Protein AF-Q7X0K7-F1 (afdb_monomer_lite)

Radius of gyration: 22.06 Å; chains: 1; bounding box: 43×33×56 Å

Foldseek 3Di:
DVVVVVVLVVVVVVCVVPVVPDDCPDPVNPPDDDDDPDDDDDFDPAFADDDDDDDDPVSVVVVVVVVCVVPNDDDDDDDDDDPDWAWDFDDDPNHTDDIDTCVVRGD

pLDDT: mean 92.23, std 6.57, range [65.19, 98.06]

Structure (mmCIF, N/CA/C/O backbone):
data_AF-Q7X0K7-F1
#
_entry.id   AF-Q7X0K7-F1
#
loop_
_atom_site.group_PDB
_atom_site.id
_atom_site.type_symbol
_atom_site.label_atom_id
_atom_site.label_alt_id
_atom_site.label_comp_id
_atom_site.label_asym_id
_atom_site.label_entity_id
_atom_site.label_seq_id
_atom_site.pdbx_PDB_ins_code
_atom_site.Cartn_x
_atom_site.Cartn_y
_atom_site.Cartn_z
_atom_site.occupancy
_atom_site.B_iso_or_equiv
_atom_site.auth_seq_id
_atom_site.auth_comp_id
_atom_site.auth_asym_id
_atom_site.auth_atom_id
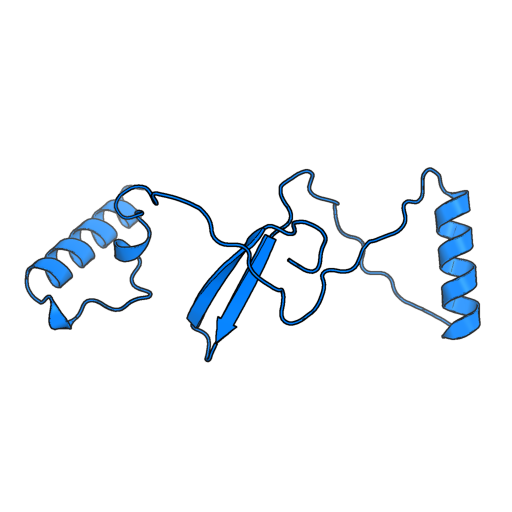_atom_site.pdbx_PDB_model_num
ATOM 1 N N . ASP A 1 1 ? -14.587 16.607 11.391 1.00 92.62 1 ASP A N 1
ATOM 2 C CA . ASP A 1 1 ? -15.268 17.916 11.513 1.00 92.62 1 ASP A CA 1
ATOM 3 C C . ASP A 1 1 ? -16.475 17.709 12.422 1.00 92.62 1 ASP A C 1
ATOM 5 O O . ASP A 1 1 ? -16.738 16.576 12.807 1.00 92.62 1 ASP A O 1
ATOM 9 N N . ALA A 1 2 ? -17.192 18.768 12.805 1.00 95.88 2 ALA A N 1
ATOM 10 C CA . ALA A 1 2 ? -18.218 18.657 13.848 1.00 95.88 2 ALA A CA 1
ATOM 11 C C . ALA A 1 2 ? -19.336 17.646 13.519 1.00 95.88 2 ALA A C 1
ATOM 13 O O . ALA A 1 2 ? -19.887 17.020 14.423 1.00 95.88 2 ALA A O 1
ATOM 14 N N . GLU A 1 3 ? -19.673 17.475 12.239 1.00 97.12 3 GLU A N 1
ATOM 15 C CA . GLU A 1 3 ? -20.676 16.500 11.812 1.00 97.12 3 GLU A CA 1
ATOM 16 C C . GLU A 1 3 ? -20.157 15.063 11.918 1.00 97.12 3 GLU A C 1
ATOM 18 O O . GLU A 1 3 ? -20.833 14.225 12.521 1.00 97.12 3 GLU A O 1
ATOM 23 N N . TYR A 1 4 ? -18.945 14.795 11.415 1.00 95.56 4 TYR A N 1
ATOM 24 C CA . TYR A 1 4 ? -18.288 13.498 11.580 1.00 95.56 4 TYR A CA 1
ATOM 25 C C . TYR A 1 4 ? -18.163 13.122 13.060 1.00 95.56 4 TYR A C 1
ATOM 27 O O . TYR A 1 4 ? -18.509 12.008 13.446 1.00 95.56 4 TYR A O 1
ATOM 35 N N . ASP A 1 5 ? -17.730 14.063 13.901 1.00 94.56 5 ASP A N 1
ATOM 36 C CA . ASP A 1 5 ? -17.501 13.819 15.325 1.00 94.56 5 ASP A CA 1
ATOM 37 C C . ASP A 1 5 ? -18.815 13.483 16.052 1.00 94.56 5 ASP A C 1
ATOM 39 O O . ASP A 1 5 ? -18.855 12.554 16.860 1.00 94.56 5 ASP A O 1
ATOM 43 N N . ARG A 1 6 ? -19.913 14.180 15.719 1.00 97.38 6 ARG A N 1
ATOM 44 C CA . ARG A 1 6 ? -21.250 13.912 16.277 1.00 97.38 6 ARG A CA 1
ATOM 45 C C . ARG A 1 6 ? -21.741 12.509 15.924 1.00 97.38 6 ARG A C 1
ATOM 47 O O . ARG A 1 6 ? -22.192 11.786 16.809 1.00 97.38 6 ARG A O 1
ATOM 54 N N . LEU A 1 7 ? -21.653 12.126 14.649 1.00 97.44 7 LEU A N 1
ATOM 55 C CA . LEU A 1 7 ? -22.079 10.799 14.189 1.00 97.44 7 LEU A CA 1
ATOM 56 C C . LEU A 1 7 ? -21.188 9.692 14.758 1.00 97.44 7 LEU A C 1
ATOM 58 O O . LEU A 1 7 ? -21.674 8.611 15.087 1.00 97.44 7 LEU A O 1
ATOM 62 N N . MET A 1 8 ? -19.892 9.967 14.926 1.00 95.88 8 MET A N 1
ATOM 63 C CA . MET A 1 8 ? -18.972 9.010 15.524 1.00 95.88 8 MET A CA 1
ATOM 64 C C . MET A 1 8 ? -19.307 8.752 16.998 1.00 95.88 8 MET A C 1
ATOM 66 O O . MET A 1 8 ? -19.355 7.602 17.428 1.00 95.88 8 MET A O 1
ATOM 70 N N . GLN A 1 9 ? -19.613 9.803 17.763 1.00 95.81 9 GLN A N 1
ATOM 71 C CA . GLN A 1 9 ? -20.057 9.671 19.153 1.00 95.81 9 GLN A CA 1
ATOM 72 C C . GLN A 1 9 ? -21.391 8.925 19.276 1.00 95.81 9 GLN A C 1
ATOM 74 O O . GLN A 1 9 ? -21.550 8.108 20.181 1.00 95.81 9 GLN A O 1
ATOM 79 N N . GLU A 1 10 ? -22.332 9.177 18.364 1.00 97.25 10 GLU A N 1
ATOM 80 C CA . GLU A 1 10 ? -23.613 8.467 18.313 1.00 97.25 10 GLU A CA 1
ATOM 81 C C . GLU A 1 10 ? -23.410 6.963 18.083 1.00 97.25 10 GLU A C 1
ATOM 83 O O . GLU A 1 10 ? -23.936 6.150 18.844 1.00 97.25 10 GLU A O 1
ATOM 88 N N . LEU A 1 11 ? -22.581 6.585 17.104 1.00 96.81 11 LEU A N 1
ATOM 89 C CA . LEU A 1 11 ? -22.271 5.179 16.837 1.00 96.81 11 LEU A CA 1
ATOM 90 C C . LEU A 1 11 ? -21.579 4.507 18.033 1.00 96.81 11 LEU A C 1
ATOM 92 O O . LEU A 1 11 ? -21.952 3.398 18.407 1.00 96.81 11 LEU A O 1
ATOM 96 N N . MET A 1 12 ? -20.624 5.187 18.676 1.00 95.31 12 MET A N 1
ATOM 97 C CA . MET A 1 12 ? -19.969 4.673 19.886 1.00 95.31 12 MET A CA 1
ATOM 98 C C . MET A 1 12 ? -20.971 4.422 21.020 1.00 95.31 12 MET A C 1
ATOM 100 O O . MET A 1 12 ? -20.874 3.404 21.700 1.00 95.31 12 MET A O 1
ATOM 104 N N . ALA A 1 13 ? -21.940 5.322 21.223 1.00 97.19 13 ALA A N 1
ATOM 105 C CA . ALA A 1 13 ? -22.968 5.156 22.250 1.00 97.19 13 ALA A CA 1
ATOM 106 C C . ALA A 1 13 ? -23.896 3.966 21.955 1.00 97.19 13 ALA A C 1
ATOM 108 O O . ALA A 1 13 ? -24.223 3.208 22.868 1.00 97.19 13 ALA A O 1
ATOM 109 N N . ILE A 1 14 ? -24.279 3.774 20.687 1.00 97.50 14 ILE A N 1
ATOM 110 C CA . ILE A 1 14 ? -25.084 2.623 20.248 1.00 97.50 14 ILE A CA 1
ATOM 111 C C . ILE A 1 14 ? -24.332 1.320 20.510 1.00 97.50 14 ILE A C 1
ATOM 113 O O . ILE A 1 14 ? -24.884 0.404 21.108 1.00 97.50 14 ILE A O 1
ATOM 117 N N . GLU A 1 15 ? -23.072 1.240 20.098 1.00 96.81 15 GLU A N 1
ATOM 118 C CA . GLU A 1 15 ? -22.251 0.044 20.273 1.00 96.81 15 GLU A CA 1
ATOM 119 C C . GLU A 1 15 ? -21.933 -0.262 21.747 1.00 96.81 15 GLU A C 1
ATOM 121 O O . GLU A 1 15 ? -21.748 -1.422 22.113 1.00 96.81 15 GLU A O 1
ATOM 126 N N . GLU A 1 16 ? -21.856 0.753 22.611 1.00 95.25 16 GLU A N 1
ATOM 127 C CA . GLU A 1 16 ? -21.690 0.554 24.056 1.00 95.25 16 GLU A CA 1
ATOM 128 C C . GLU A 1 16 ? -22.973 0.029 24.710 1.00 95.25 16 GLU A C 1
ATOM 130 O O . GLU A 1 16 ? -22.920 -0.845 25.574 1.00 95.25 16 GLU A O 1
ATOM 135 N N . GLN A 1 17 ? -24.133 0.529 24.275 1.00 98.06 17 GLN A N 1
ATOM 136 C CA . GLN A 1 17 ? -25.432 0.070 24.762 1.00 98.06 17 GLN A CA 1
ATOM 137 C C . GLN A 1 17 ? -25.813 -1.318 24.218 1.00 98.06 17 GLN A C 1
ATOM 139 O O . GLN A 1 17 ? -26.450 -2.091 24.935 1.00 98.06 17 GLN A O 1
ATOM 144 N N . TYR A 1 18 ? -25.413 -1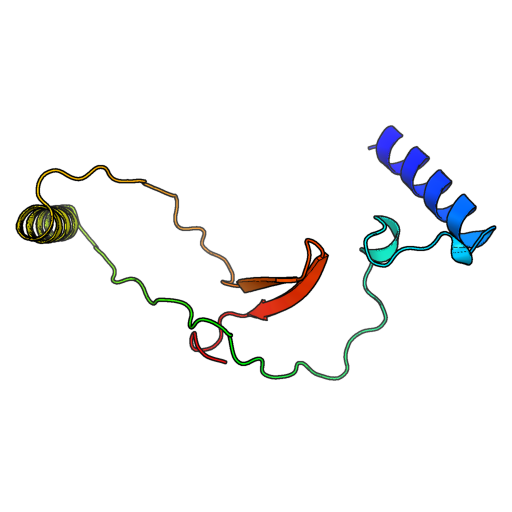.630 22.983 1.00 97.12 18 TYR A N 1
ATOM 145 C CA . TYR A 1 18 ? -25.708 -2.875 22.267 1.00 97.12 18 TYR A CA 1
ATOM 146 C C . TYR A 1 18 ? -24.413 -3.500 21.718 1.00 97.12 18 TYR A C 1
ATOM 148 O O . TYR A 1 18 ? -24.115 -3.378 20.523 1.00 97.12 18 TYR A O 1
ATOM 156 N N . PRO A 1 19 ? -23.609 -4.167 22.569 1.00 95.00 19 PRO A N 1
ATOM 157 C CA . PRO A 1 19 ? -22.321 -4.733 22.167 1.00 95.00 19 PRO A CA 1
ATOM 158 C C . PRO A 1 19 ? -22.400 -5.741 21.014 1.00 95.00 19 PRO A C 1
ATOM 160 O O . PRO A 1 19 ? -21.429 -5.906 20.282 1.00 95.00 19 PRO A O 1
ATOM 163 N N . GLU A 1 20 ? -23.542 -6.400 20.827 1.00 96.06 20 GLU A N 1
ATOM 164 C CA . GLU A 1 20 ? -23.819 -7.332 19.731 1.00 96.06 20 GLU A CA 1
ATOM 165 C C . GLU A 1 20 ? -23.865 -6.676 18.343 1.00 96.06 20 GLU A C 1
ATOM 167 O O . GLU A 1 20 ? -23.753 -7.377 17.339 1.00 96.06 20 GLU A O 1
ATOM 172 N N . LEU A 1 21 ? -24.019 -5.349 18.276 1.00 96.00 21 LEU A N 1
ATOM 173 C CA . LEU A 1 21 ? -23.997 -4.589 17.024 1.00 96.00 21 LEU A CA 1
ATOM 174 C C . LEU A 1 21 ? -22.577 -4.207 16.584 1.00 96.00 21 LEU A C 1
ATOM 176 O O . LEU A 1 21 ? -22.405 -3.735 15.461 1.00 96.00 21 LEU A O 1
ATOM 180 N N . LYS A 1 22 ? -21.558 -4.413 17.433 1.00 93.81 22 LYS A N 1
ATOM 181 C CA . LYS A 1 22 ? -20.156 -4.158 17.076 1.00 93.81 22 LYS A CA 1
ATOM 182 C C . LYS A 1 22 ? -19.708 -5.129 15.982 1.00 93.81 22 LYS A C 1
ATOM 184 O O . LYS A 1 22 ? -19.656 -6.340 16.195 1.00 93.81 22 LYS A O 1
ATOM 189 N N . THR A 1 23 ? -19.318 -4.589 14.832 1.00 92.56 23 THR A N 1
ATOM 190 C CA . THR A 1 23 ? -18.704 -5.346 13.732 1.00 92.56 23 THR A CA 1
ATOM 191 C C . THR A 1 23 ? -17.202 -5.068 13.643 1.00 92.56 23 THR A C 1
ATOM 193 O O . THR A 1 23 ? -16.715 -4.021 14.073 1.00 92.56 23 THR A O 1
ATOM 196 N N . SER A 1 24 ? -16.438 -6.005 13.072 1.00 88.38 24 SER A N 1
ATOM 197 C CA . SER A 1 24 ? -14.973 -5.899 12.940 1.00 88.38 24 SER A CA 1
ATOM 198 C C . SER A 1 24 ? -14.501 -4.769 12.020 1.00 88.38 24 SER A C 1
ATOM 200 O O . SER A 1 24 ? -13.351 -4.351 12.096 1.00 88.38 24 SER A O 1
ATOM 202 N N . ASP A 1 25 ? -15.367 -4.294 11.132 1.00 90.25 25 ASP A N 1
ATOM 203 C CA . ASP A 1 25 ? -15.121 -3.230 10.159 1.00 90.25 25 ASP A CA 1
ATOM 204 C C . ASP A 1 25 ? -15.735 -1.879 10.564 1.00 90.25 25 ASP A C 1
ATOM 206 O O . ASP A 1 25 ? -15.633 -0.905 9.811 1.00 90.25 25 ASP A O 1
ATOM 210 N N . SER A 1 26 ? -16.346 -1.796 11.754 1.00 93.81 26 SER A N 1
ATOM 211 C CA . SER A 1 26 ? -16.948 -0.558 12.245 1.00 93.81 26 SER A CA 1
ATOM 212 C C . SER A 1 26 ? -15.912 0.577 12.330 1.00 93.81 26 SER A C 1
ATOM 214 O O . SER A 1 26 ? -14.771 0.357 12.757 1.00 93.81 26 SER A O 1
ATOM 216 N N . PRO A 1 27 ? -16.281 1.825 11.978 1.00 92.56 27 PRO A N 1
ATOM 217 C CA . PRO A 1 27 ? -15.414 2.990 12.143 1.00 92.56 27 PRO A CA 1
ATOM 218 C C . PRO A 1 27 ? -14.860 3.163 13.567 1.00 92.56 27 PRO A C 1
ATOM 220 O O . PRO A 1 27 ? -13.756 3.692 13.718 1.00 92.56 27 PRO A O 1
ATOM 223 N N . THR A 1 28 ? -15.574 2.684 14.596 1.00 91.81 28 THR A N 1
ATOM 224 C CA . THR A 1 28 ? -15.131 2.731 16.003 1.00 91.81 28 THR A CA 1
ATOM 225 C C . THR A 1 28 ? -13.920 1.837 16.277 1.00 91.81 28 THR A C 1
ATOM 227 O O . THR A 1 28 ? -13.145 2.124 17.187 1.00 91.81 28 THR A O 1
ATOM 230 N N . GLN A 1 29 ? -13.705 0.793 15.469 1.00 87.62 29 GLN A N 1
ATOM 231 C CA . GLN A 1 29 ? -12.611 -0.172 15.627 1.00 87.62 29 GLN A CA 1
ATOM 232 C C . GLN A 1 29 ? -11.281 0.319 15.031 1.00 87.62 29 GLN A C 1
ATOM 234 O O . GLN A 1 29 ? -10.268 -0.373 15.109 1.00 87.62 29 GLN A O 1
ATOM 239 N N . ARG A 1 30 ? -11.247 1.517 14.424 1.00 79.88 30 ARG A N 1
ATOM 240 C CA . ARG A 1 30 ? -10.032 2.077 13.801 1.00 79.88 30 ARG A CA 1
ATOM 241 C C . ARG A 1 30 ? -8.980 2.546 14.808 1.00 79.88 30 ARG A C 1
ATOM 243 O O . ARG A 1 30 ? -7.818 2.702 14.432 1.00 79.88 30 ARG A O 1
ATOM 250 N N . ILE A 1 31 ? -9.366 2.812 16.057 1.00 70.12 31 ILE A N 1
ATOM 251 C CA . ILE A 1 31 ? -8.434 3.262 17.096 1.00 70.12 31 ILE A CA 1
ATOM 252 C C . ILE A 1 31 ? -7.743 2.026 17.677 1.00 70.12 31 ILE A C 1
ATOM 254 O O . ILE A 1 31 ? -8.388 1.156 18.255 1.00 70.12 31 ILE A O 1
ATOM 258 N N . GLY A 1 32 ? -6.426 1.942 17.466 1.00 65.19 32 GLY A N 1
ATOM 259 C CA . GLY A 1 32 ? -5.616 0.777 17.808 1.00 65.19 32 GLY A CA 1
ATOM 260 C C . GLY A 1 32 ? -5.726 0.362 19.277 1.00 65.19 32 GLY A C 1
ATOM 261 O O . GLY A 1 32 ? -5.822 1.199 20.174 1.00 65.19 32 GLY A O 1
ATOM 262 N N . GLY A 1 33 ? -5.692 -0.953 19.500 1.00 68.75 33 GLY A N 1
ATOM 263 C CA . GLY A 1 33 ? -5.606 -1.557 20.826 1.00 68.75 33 GLY A CA 1
ATOM 264 C C . GLY A 1 33 ? -4.253 -1.310 21.513 1.00 68.75 33 GLY A C 1
ATOM 265 O O . GLY A 1 33 ? -3.450 -0.492 21.054 1.00 68.75 33 GLY A O 1
ATOM 266 N N . PRO A 1 34 ? -3.967 -2.011 22.624 1.00 75.94 34 PRO A N 1
ATOM 267 C CA . PRO A 1 34 ? -2.688 -1.874 23.312 1.00 75.94 34 PRO A CA 1
ATOM 268 C C . PRO A 1 34 ? -1.505 -2.171 22.368 1.00 75.94 34 PRO A C 1
ATOM 270 O O . PRO A 1 34 ? -1.653 -2.966 21.433 1.00 75.94 34 PRO A O 1
ATOM 273 N N . PRO A 1 35 ? -0.327 -1.561 22.602 1.00 78.19 35 PRO A N 1
ATOM 274 C CA . PRO A 1 35 ? 0.864 -1.812 21.799 1.00 78.19 35 PRO A CA 1
ATOM 275 C C . PRO A 1 35 ? 1.181 -3.304 21.694 1.00 78.19 35 PRO A C 1
ATOM 277 O O . PRO A 1 35 ? 1.096 -4.041 22.676 1.00 78.19 35 PRO A O 1
ATOM 280 N N . LEU A 1 36 ? 1.587 -3.738 20.503 1.00 83.50 36 LEU A N 1
ATOM 281 C CA . LEU A 1 36 ? 2.068 -5.099 20.300 1.00 83.50 36 LEU A CA 1
ATOM 282 C C . LEU A 1 36 ? 3.448 -5.273 20.942 1.00 83.50 36 LEU A C 1
ATOM 284 O O . LEU A 1 36 ? 4.303 -4.397 20.832 1.00 83.50 36 LEU A O 1
ATOM 288 N N . GLU A 1 37 ? 3.689 -6.439 21.543 1.00 82.12 37 GLU A N 1
ATOM 289 C CA . GLU A 1 37 ? 5.005 -6.793 22.094 1.00 82.12 37 GLU A CA 1
ATOM 290 C C . GLU A 1 37 ? 6.070 -6.945 20.996 1.00 82.12 37 GLU A C 1
ATOM 292 O O . GLU A 1 37 ? 7.237 -6.619 21.208 1.00 82.12 37 GLU A O 1
ATOM 297 N N . ALA A 1 38 ? 5.677 -7.438 19.814 1.00 84.88 38 ALA A N 1
ATOM 298 C CA . ALA A 1 38 ? 6.564 -7.615 18.668 1.00 84.88 38 ALA A CA 1
ATOM 299 C C . ALA A 1 38 ? 5.796 -7.725 17.341 1.00 84.88 38 ALA A C 1
ATOM 301 O O . ALA A 1 38 ? 4.647 -8.171 17.293 1.00 84.88 38 ALA A O 1
ATOM 302 N N . PHE A 1 39 ? 6.483 -7.400 16.243 1.00 88.12 39 PHE A N 1
ATOM 303 C CA . PHE A 1 39 ? 6.019 -7.672 14.883 1.00 88.12 39 PHE A CA 1
ATOM 304 C C . PHE A 1 39 ? 6.416 -9.084 14.444 1.00 88.12 39 PHE A C 1
ATOM 306 O O . PHE A 1 39 ? 7.516 -9.558 14.734 1.00 88.12 39 PHE A O 1
ATOM 313 N N . ARG A 1 40 ? 5.525 -9.753 13.708 1.00 88.69 40 ARG A N 1
ATOM 314 C CA . ARG A 1 40 ? 5.792 -11.060 13.094 1.00 88.69 40 ARG A CA 1
ATOM 315 C C . ARG A 1 40 ? 6.186 -10.871 11.632 1.00 88.69 40 ARG A C 1
ATOM 317 O O . ARG A 1 40 ? 5.674 -9.974 10.971 1.00 88.69 40 ARG A O 1
ATOM 324 N N . LYS A 1 41 ? 7.071 -11.734 11.135 1.00 88.06 41 LYS A N 1
ATOM 325 C CA . LYS A 1 41 ? 7.392 -11.821 9.704 1.00 88.06 41 LYS A CA 1
ATOM 326 C C . LYS A 1 41 ? 6.190 -12.362 8.931 1.00 88.06 41 LYS A C 1
ATOM 328 O O . LYS A 1 41 ? 5.522 -13.271 9.430 1.00 88.06 41 LYS A O 1
ATOM 333 N N . VAL A 1 42 ? 5.927 -11.823 7.742 1.00 88.75 42 VAL A N 1
ATOM 334 C CA . VAL A 1 42 ? 4.754 -12.183 6.938 1.00 88.75 42 VAL A CA 1
ATOM 335 C C . VAL A 1 42 ? 5.207 -12.538 5.537 1.00 88.75 42 VAL A C 1
ATOM 337 O O . VAL A 1 42 ? 5.592 -11.669 4.772 1.00 88.75 42 VAL A O 1
ATOM 340 N N . THR A 1 43 ? 5.097 -13.812 5.171 1.00 90.50 43 THR A N 1
ATOM 341 C CA . THR A 1 43 ? 5.320 -14.215 3.783 1.00 90.50 43 THR A CA 1
ATOM 342 C C . THR A 1 43 ? 4.181 -13.709 2.902 1.00 90.50 43 THR A C 1
ATOM 344 O O . THR A 1 43 ? 3.014 -14.040 3.127 1.00 90.50 43 THR A O 1
ATOM 347 N N . HIS A 1 44 ? 4.529 -12.917 1.891 1.00 89.56 44 HIS A N 1
ATOM 348 C CA . HIS A 1 44 ? 3.590 -12.395 0.905 1.00 89.56 44 HIS A CA 1
ATOM 349 C C . HIS A 1 44 ? 3.078 -13.525 0.011 1.00 89.56 44 HIS A C 1
ATOM 351 O O . HIS A 1 44 ? 3.859 -14.321 -0.505 1.00 89.56 44 HIS A O 1
ATOM 357 N N . VAL A 1 45 ? 1.759 -13.584 -0.207 1.00 86.19 45 VAL A N 1
ATOM 358 C CA . VAL A 1 45 ? 1.137 -14.589 -1.096 1.00 86.19 45 VAL A CA 1
ATOM 359 C C . VAL A 1 45 ? 1.618 -14.417 -2.540 1.00 86.19 45 VAL A C 1
ATOM 361 O O . VAL A 1 45 ? 1.847 -15.396 -3.245 1.00 86.19 45 VAL A O 1
ATOM 364 N N . VAL A 1 46 ? 1.803 -13.164 -2.961 1.00 87.81 46 VAL A N 1
ATOM 365 C CA . VAL A 1 46 ? 2.423 -12.792 -4.233 1.00 87.81 46 VAL A CA 1
ATOM 366 C C . VAL A 1 46 ? 3.608 -11.881 -3.915 1.00 87.81 46 VAL A C 1
ATOM 368 O O . VAL A 1 46 ? 3.390 -10.830 -3.306 1.00 87.81 46 VAL A O 1
ATOM 371 N N . PRO A 1 47 ? 4.844 -12.249 -4.300 1.00 87.06 47 PRO A N 1
ATOM 372 C CA . PRO A 1 47 ? 6.004 -11.404 -4.064 1.00 87.06 47 PRO A CA 1
ATOM 373 C C . PRO A 1 47 ? 5.843 -10.022 -4.702 1.00 87.06 47 PRO A C 1
ATOM 375 O O . PRO A 1 47 ? 5.403 -9.890 -5.847 1.00 87.06 47 PRO A O 1
ATOM 378 N N . MET A 1 48 ? 6.229 -8.979 -3.972 1.00 87.69 48 MET A N 1
ATOM 379 C CA . MET A 1 48 ? 6.217 -7.614 -4.485 1.00 87.69 48 MET A CA 1
ATOM 380 C C . MET A 1 48 ? 7.335 -7.440 -5.517 1.00 87.69 48 MET A C 1
ATOM 382 O O . MET A 1 48 ? 8.515 -7.616 -5.208 1.00 87.69 48 MET A O 1
ATOM 386 N N . MET A 1 49 ? 6.970 -7.048 -6.740 1.00 87.81 49 MET A N 1
ATOM 387 C CA . MET A 1 49 ? 7.932 -6.825 -7.820 1.00 87.81 49 MET A CA 1
ATOM 388 C C . MET A 1 49 ? 8.921 -5.704 -7.479 1.00 87.81 49 MET A C 1
ATOM 390 O O . MET A 1 49 ? 8.575 -4.700 -6.852 1.00 87.81 49 MET A O 1
ATOM 394 N N . SER A 1 50 ? 10.165 -5.866 -7.928 1.00 88.31 50 SER A N 1
ATOM 395 C CA . SER A 1 50 ? 11.153 -4.790 -7.918 1.00 88.31 50 SER A CA 1
ATOM 396 C C . SER A 1 50 ? 11.173 -4.118 -9.283 1.00 88.31 50 SER A C 1
ATOM 398 O O . SER A 1 50 ? 11.347 -4.787 -10.299 1.00 88.31 50 SER A O 1
ATOM 400 N N . LEU A 1 51 ? 11.009 -2.798 -9.304 1.00 90.56 51 LEU A N 1
ATOM 401 C CA . LEU A 1 51 ? 11.093 -2.010 -10.529 1.00 90.56 51 LEU A CA 1
ATOM 402 C C . LEU A 1 51 ? 12.534 -1.553 -10.758 1.00 90.56 51 LEU A C 1
ATOM 404 O O . LEU A 1 51 ? 13.227 -1.161 -9.816 1.00 90.56 51 LEU A O 1
ATOM 408 N N . ALA A 1 52 ? 12.978 -1.612 -12.013 1.00 91.81 52 ALA A N 1
ATOM 409 C CA . ALA A 1 52 ? 14.227 -0.992 -12.435 1.00 91.81 52 ALA A CA 1
ATOM 410 C C . ALA A 1 52 ? 14.061 0.533 -12.506 1.00 91.81 52 ALA A C 1
ATOM 412 O O . ALA A 1 52 ? 12.967 1.035 -12.765 1.00 91.81 52 ALA A O 1
ATOM 413 N N . ASN A 1 53 ? 15.153 1.262 -12.290 1.00 94.44 53 ASN A N 1
ATOM 414 C CA . ASN A 1 53 ? 15.168 2.715 -12.422 1.00 94.44 53 ASN A CA 1
ATOM 415 C C . ASN A 1 53 ? 15.522 3.125 -13.856 1.00 94.44 53 ASN A C 1
ATOM 417 O O . ASN A 1 53 ? 16.272 2.427 -14.536 1.00 94.44 53 ASN A O 1
ATOM 421 N N . ALA A 1 54 ? 15.022 4.289 -14.256 1.00 96.50 54 ALA A N 1
ATOM 422 C CA . ALA A 1 54 ? 15.492 5.068 -15.393 1.00 96.50 54 ALA A CA 1
ATOM 423 C C . ALA A 1 54 ? 15.938 6.429 -14.846 1.00 96.50 54 ALA A C 1
ATOM 425 O O . ALA A 1 54 ? 15.227 7.014 -14.024 1.00 96.5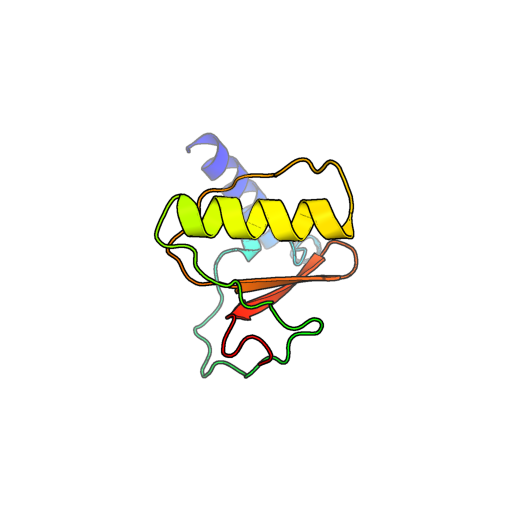0 54 ALA A O 1
ATOM 426 N N . PHE A 1 55 ? 17.114 6.905 -15.244 1.00 94.94 55 PHE A N 1
ATOM 427 C CA . PHE A 1 55 ? 17.702 8.141 -14.718 1.00 94.94 55 PHE A CA 1
ATOM 428 C C . PHE A 1 55 ? 17.633 9.300 -15.710 1.00 94.94 55 PHE A C 1
ATOM 430 O O . PHE A 1 55 ? 17.734 10.458 -15.303 1.00 94.94 55 PHE A O 1
ATOM 437 N N . ASP A 1 56 ? 17.423 8.998 -16.989 1.00 96.88 56 ASP A N 1
ATOM 438 C CA . ASP A 1 56 ? 17.263 9.988 -18.043 1.00 96.88 56 ASP A CA 1
ATOM 439 C C . ASP A 1 56 ? 16.215 9.579 -19.094 1.00 96.88 56 ASP A C 1
ATOM 441 O O . ASP A 1 56 ? 15.562 8.535 -19.021 1.00 96.88 56 ASP A O 1
ATOM 445 N N . GLU A 1 57 ? 16.007 10.458 -20.074 1.00 97.25 57 GLU A N 1
ATOM 446 C CA . GLU A 1 57 ? 15.059 10.240 -21.166 1.00 97.25 57 GLU A CA 1
ATOM 447 C C . GLU A 1 57 ? 15.484 9.093 -22.100 1.00 97.25 57 GLU A C 1
ATOM 449 O O . GLU A 1 57 ? 14.631 8.417 -22.678 1.00 97.25 57 GLU A O 1
ATOM 454 N N . GLY A 1 58 ? 16.790 8.858 -22.247 1.00 98.06 58 GLY A N 1
ATOM 455 C CA . GLY A 1 58 ? 17.332 7.772 -23.057 1.00 98.06 58 GLY A CA 1
ATOM 456 C C . GLY A 1 58 ? 16.935 6.412 -22.493 1.00 98.06 58 GLY A C 1
ATOM 457 O O . GLY A 1 58 ? 16.404 5.585 -23.234 1.00 98.06 58 GLY A O 1
ATOM 458 N N . ASP A 1 59 ? 17.079 6.224 -21.180 1.00 97.94 59 ASP A N 1
ATOM 459 C CA . ASP A 1 59 ? 16.646 5.010 -20.475 1.00 97.94 59 ASP A CA 1
ATOM 460 C C . ASP A 1 59 ? 15.159 4.700 -20.723 1.00 97.94 59 ASP A C 1
ATOM 462 O O . ASP A 1 59 ? 14.778 3.551 -20.977 1.00 97.94 59 ASP A O 1
ATOM 466 N N . LEU A 1 60 ? 14.309 5.734 -20.692 1.00 97.56 60 LEU A N 1
ATOM 467 C CA . LEU A 1 60 ? 12.870 5.607 -20.940 1.00 97.56 60 LEU A CA 1
ATOM 468 C C . LEU A 1 60 ? 12.563 5.253 -22.400 1.00 97.56 60 LEU A C 1
ATOM 470 O O . LEU A 1 60 ? 11.722 4.391 -22.658 1.00 97.56 60 LEU A O 1
ATOM 474 N N . ARG A 1 61 ? 13.254 5.875 -23.363 1.00 97.56 61 ARG A N 1
ATOM 475 C CA . ARG A 1 61 ? 13.114 5.554 -24.797 1.00 97.56 61 ARG A CA 1
ATOM 476 C C . ARG A 1 61 ? 13.576 4.133 -25.107 1.00 97.56 61 ARG A C 1
ATOM 478 O O . ARG A 1 61 ? 12.980 3.452 -25.938 1.00 97.56 61 ARG A O 1
ATOM 485 N N . ASP A 1 62 ? 14.614 3.673 -24.424 1.00 97.75 62 ASP A N 1
ATOM 486 C CA . ASP A 1 62 ? 15.129 2.315 -24.537 1.00 97.75 62 ASP A CA 1
ATOM 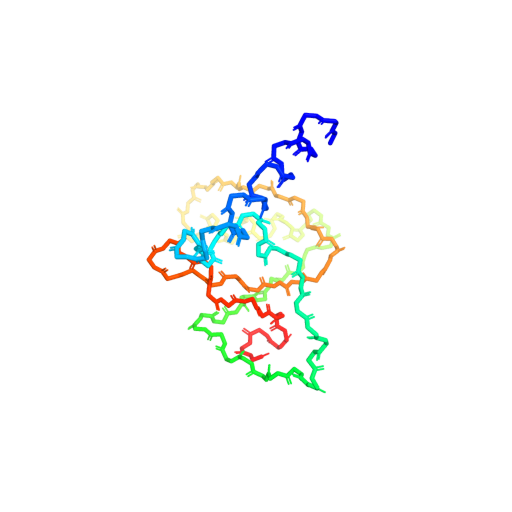487 C C . ASP A 1 62 ? 14.161 1.282 -23.958 1.00 97.75 62 ASP A C 1
ATOM 489 O O . ASP A 1 62 ? 13.968 0.217 -24.551 1.00 97.75 62 ASP A O 1
ATOM 493 N N . PHE A 1 63 ? 13.528 1.599 -22.827 1.00 97.25 63 PHE A N 1
ATOM 494 C CA . PHE A 1 63 ? 12.428 0.809 -22.281 1.00 97.25 63 PHE A CA 1
ATOM 495 C C . PHE A 1 63 ? 11.246 0.737 -23.258 1.00 97.25 63 PHE A C 1
ATOM 497 O O . PHE A 1 63 ? 10.821 -0.370 -23.591 1.00 97.25 63 PHE A O 1
ATOM 504 N N . ASP A 1 64 ? 10.784 1.877 -23.783 1.00 97.56 64 ASP A N 1
ATOM 505 C CA . ASP A 1 64 ? 9.680 1.935 -24.752 1.00 97.56 64 ASP A CA 1
ATOM 506 C C . ASP A 1 64 ? 9.980 1.123 -26.015 1.00 97.56 64 ASP A C 1
ATOM 508 O O . ASP A 1 64 ? 9.153 0.323 -26.455 1.00 97.56 64 ASP A O 1
ATOM 512 N N . ARG A 1 65 ? 11.200 1.238 -26.551 1.00 97.62 65 ARG A N 1
ATOM 513 C CA . ARG A 1 65 ? 11.637 0.453 -27.710 1.00 97.62 65 ARG A CA 1
ATOM 514 C C . ARG A 1 65 ? 11.513 -1.049 -27.457 1.00 97.62 65 ARG A C 1
ATOM 516 O O . ARG A 1 65 ? 10.995 -1.752 -28.320 1.00 97.62 65 ARG A O 1
ATOM 523 N N . ARG A 1 66 ? 11.981 -1.544 -26.303 1.00 97.50 66 ARG A N 1
ATOM 524 C CA . ARG A 1 66 ? 11.897 -2.977 -25.958 1.00 97.50 66 ARG A CA 1
ATOM 525 C C . ARG A 1 66 ? 10.449 -3.438 -25.823 1.00 97.50 66 ARG A C 1
ATOM 527 O O . ARG A 1 66 ? 10.105 -4.481 -26.360 1.00 97.50 66 ARG A O 1
ATOM 534 N N . VAL A 1 67 ? 9.597 -2.654 -25.159 1.00 97.38 67 VAL A N 1
ATOM 535 C CA . VAL A 1 67 ? 8.167 -2.974 -25.028 1.00 97.38 67 VAL A CA 1
ATOM 536 C C . VAL A 1 67 ? 7.524 -3.089 -26.409 1.00 97.38 67 VAL A C 1
ATOM 538 O O . VAL A 1 67 ? 6.920 -4.114 -26.718 1.00 97.38 67 VAL A O 1
ATOM 541 N N . ARG A 1 68 ? 7.714 -2.090 -27.279 1.00 97.25 68 ARG A N 1
ATOM 542 C CA . ARG A 1 68 ? 7.091 -2.088 -28.609 1.00 97.25 68 ARG A CA 1
ATOM 543 C C . ARG A 1 68 ? 7.591 -3.190 -29.535 1.00 97.25 68 ARG A C 1
ATOM 545 O O . ARG A 1 68 ? 6.842 -3.642 -30.395 1.00 97.25 68 ARG A O 1
ATOM 552 N N . GLN A 1 69 ? 8.840 -3.622 -29.375 1.00 97.88 69 GLN A N 1
ATOM 553 C CA . GLN A 1 69 ? 9.378 -4.764 -30.116 1.00 97.88 69 GLN A CA 1
ATOM 554 C C . GLN A 1 69 ? 8.671 -6.074 -29.753 1.00 97.88 69 GLN A C 1
ATOM 556 O O . GLN A 1 69 ? 8.460 -6.901 -30.635 1.00 97.88 69 GLN A O 1
ATOM 561 N N . GLU A 1 70 ? 8.281 -6.242 -28.488 1.00 97.75 70 GLU A N 1
ATOM 562 C CA . GLU A 1 70 ? 7.641 -7.465 -27.994 1.00 97.75 70 GLU A CA 1
ATOM 563 C C . GLU A 1 70 ? 6.124 -7.480 -28.227 1.00 97.75 70 GLU A C 1
ATOM 565 O O . GLU A 1 70 ? 5.569 -8.514 -28.592 1.00 97.75 70 GLU A O 1
ATOM 570 N N . VAL A 1 71 ? 5.436 -6.348 -28.023 1.00 97.38 71 VAL A N 1
ATOM 571 C CA . VAL A 1 71 ? 3.957 -6.308 -28.029 1.00 97.38 71 VAL A CA 1
ATOM 572 C C . VAL A 1 71 ? 3.336 -5.402 -29.097 1.00 97.38 71 VAL A C 1
ATOM 574 O O . VAL A 1 71 ? 2.116 -5.395 -29.248 1.00 97.38 71 VAL A O 1
ATOM 577 N N . GLY A 1 72 ? 4.140 -4.658 -29.862 1.00 96.38 72 GLY A N 1
ATOM 578 C CA . GLY A 1 72 ? 3.653 -3.653 -30.811 1.00 96.38 72 GLY A CA 1
ATOM 579 C C . GLY A 1 72 ? 3.292 -2.324 -30.138 1.00 96.38 72 GLY A C 1
ATOM 580 O O . GLY A 1 72 ? 3.932 -1.905 -29.179 1.00 96.38 72 GLY A O 1
ATOM 581 N N . GLU A 1 73 ? 2.284 -1.616 -30.648 1.00 95.44 73 GLU A N 1
ATOM 582 C CA . GLU A 1 73 ? 1.856 -0.348 -30.040 1.00 95.44 73 GLU A CA 1
ATOM 583 C C . GLU A 1 73 ? 1.325 -0.559 -28.614 1.00 95.44 73 GLU A C 1
ATOM 585 O O . GLU A 1 73 ? 0.481 -1.421 -28.367 1.00 95.44 73 GLU A O 1
ATOM 590 N N . ALA A 1 74 ? 1.809 0.263 -27.682 1.00 95.38 74 ALA A N 1
ATOM 591 C CA . ALA A 1 74 ? 1.479 0.184 -26.266 1.00 95.38 74 ALA A CA 1
ATOM 592 C C . ALA A 1 74 ? 1.065 1.557 -25.725 1.00 95.38 74 ALA A C 1
ATOM 594 O O . ALA A 1 74 ? 1.600 2.593 -26.123 1.00 95.38 74 ALA A O 1
ATOM 595 N N . ALA A 1 75 ? 0.124 1.552 -24.783 1.00 96.69 75 ALA A N 1
ATOM 596 C CA . ALA A 1 75 ? -0.236 2.725 -23.998 1.00 96.69 75 ALA A CA 1
ATOM 597 C C . ALA A 1 75 ? 0.387 2.619 -22.602 1.00 96.69 75 ALA A C 1
ATOM 599 O O . ALA A 1 75 ? 0.403 1.540 -22.008 1.00 96.69 75 ALA A O 1
ATOM 600 N N . TYR A 1 76 ? 0.866 3.744 -22.071 1.00 96.75 76 TYR A N 1
ATOM 601 C CA . TYR A 1 76 ? 1.449 3.811 -20.734 1.00 96.75 76 TYR A CA 1
ATOM 602 C C . TYR A 1 76 ? 0.493 4.459 -19.745 1.00 96.75 76 TYR A C 1
ATOM 604 O O . TYR A 1 76 ? -0.154 5.464 -20.042 1.00 96.75 76 TYR A O 1
ATOM 612 N N . VAL A 1 77 ? 0.476 3.901 -18.539 1.00 97.88 77 VAL A N 1
ATOM 613 C CA . VAL A 1 77 ? -0.046 4.568 -17.351 1.00 97.88 77 VAL A CA 1
ATOM 614 C C . VAL A 1 77 ? 1.155 5.146 -16.611 1.00 97.88 77 VAL A C 1
ATOM 616 O O . VAL A 1 77 ? 2.076 4.412 -16.256 1.00 97.88 77 VAL A O 1
ATOM 619 N N . CYS A 1 78 ? 1.161 6.463 -16.418 1.00 97.00 78 CYS A N 1
ATOM 620 C CA . CYS A 1 78 ? 2.217 7.163 -15.695 1.00 97.00 78 CYS A CA 1
ATOM 621 C C . CYS A 1 78 ? 1.695 7.589 -14.326 1.00 97.00 78 CYS A C 1
ATOM 623 O O . CYS A 1 78 ? 0.685 8.286 -14.234 1.00 97.00 78 CYS A O 1
ATOM 625 N N . GLU A 1 79 ? 2.412 7.209 -13.274 1.00 97.38 79 GLU A N 1
ATOM 626 C CA . GLU A 1 79 ? 2.046 7.492 -11.888 1.00 97.38 79 GLU A CA 1
ATOM 627 C C . GLU A 1 79 ? 3.210 8.161 -11.158 1.00 97.38 79 GLU A C 1
ATOM 629 O O . GLU A 1 79 ? 4.383 7.941 -11.474 1.00 97.38 79 GLU A O 1
ATOM 634 N N . LEU A 1 80 ? 2.895 8.984 -10.157 1.00 97.50 80 LEU A N 1
ATOM 635 C CA . LEU A 1 80 ? 3.917 9.547 -9.282 1.00 97.50 80 LEU A CA 1
ATOM 636 C C . LEU A 1 80 ? 4.446 8.458 -8.348 1.00 97.50 80 LEU A C 1
ATOM 638 O O . LEU A 1 80 ? 3.685 7.824 -7.616 1.00 97.50 80 LEU A O 1
ATOM 642 N N . LYS A 1 81 ? 5.769 8.288 -8.313 1.00 95.75 81 LYS A N 1
ATOM 643 C CA . LYS A 1 81 ? 6.416 7.418 -7.332 1.00 95.75 81 LYS A CA 1
ATOM 644 C C . LYS A 1 81 ? 6.401 8.098 -5.963 1.00 95.75 81 LYS A C 1
ATOM 646 O O . LYS A 1 81 ? 7.228 8.964 -5.690 1.00 95.75 81 LYS A O 1
ATOM 651 N N . ILE A 1 82 ? 5.475 7.685 -5.102 1.00 96.38 82 ILE A N 1
ATOM 652 C CA . ILE A 1 82 ? 5.381 8.185 -3.728 1.00 96.38 82 ILE A CA 1
ATOM 653 C C . ILE A 1 82 ? 6.602 7.720 -2.927 1.00 96.38 82 ILE A C 1
ATOM 655 O O . ILE A 1 82 ? 6.925 6.529 -2.899 1.00 96.38 82 ILE A O 1
ATOM 659 N N . ASP A 1 83 ? 7.288 8.662 -2.282 1.00 95.50 83 ASP A N 1
ATOM 660 C CA . ASP A 1 83 ? 8.411 8.368 -1.393 1.00 95.50 83 ASP A CA 1
ATOM 661 C C . ASP A 1 83 ? 7.898 8.077 0.022 1.00 95.50 83 ASP A C 1
ATOM 663 O O . ASP A 1 83 ? 7.737 8.965 0.857 1.00 95.50 83 ASP A O 1
ATOM 667 N N . GLY A 1 84 ? 7.542 6.816 0.252 1.00 94.62 84 GLY A N 1
ATOM 668 C CA . GLY A 1 84 ? 6.989 6.338 1.513 1.00 94.62 84 GLY A CA 1
ATOM 669 C C . GLY A 1 84 ? 7.369 4.888 1.789 1.00 94.62 84 GLY A C 1
ATOM 670 O O . GLY A 1 84 ? 8.281 4.331 1.176 1.00 94.62 84 GLY A O 1
ATOM 671 N N . LEU A 1 85 ? 6.647 4.251 2.712 1.00 92.56 85 LEU A N 1
ATOM 672 C CA . LEU A 1 85 ? 6.844 2.838 3.015 1.00 92.56 85 LEU A CA 1
ATOM 673 C C . LEU A 1 85 ? 5.930 1.978 2.141 1.00 92.56 85 LEU A C 1
ATOM 675 O O . LEU A 1 85 ? 4.708 2.098 2.198 1.00 92.56 85 LEU A O 1
ATOM 679 N N . ALA A 1 86 ? 6.524 1.085 1.353 1.00 92.56 86 ALA A N 1
ATOM 680 C CA . ALA A 1 86 ? 5.760 0.109 0.591 1.00 92.56 86 ALA A CA 1
ATOM 681 C C . ALA A 1 86 ? 5.107 -0.913 1.538 1.00 92.56 86 ALA A C 1
ATOM 683 O O . ALA A 1 86 ? 5.773 -1.487 2.408 1.00 92.56 86 ALA A O 1
ATOM 684 N N . VAL A 1 87 ? 3.810 -1.145 1.339 1.00 94.38 87 VAL A N 1
ATOM 685 C CA . VAL A 1 87 ? 2.991 -2.068 2.130 1.00 94.38 87 VAL A CA 1
ATOM 686 C C . VAL A 1 87 ? 2.162 -2.968 1.221 1.00 94.38 87 VAL A C 1
ATOM 688 O O . VAL A 1 87 ? 1.801 -2.579 0.111 1.00 94.38 87 VAL A O 1
ATOM 691 N N . SER A 1 88 ? 1.835 -4.157 1.712 1.00 93.19 88 SER A N 1
ATOM 692 C CA . SER A 1 88 ? 0.819 -5.037 1.142 1.00 93.19 88 SER A CA 1
ATOM 693 C C . SER A 1 88 ? -0.426 -5.008 2.022 1.00 93.19 88 SER A C 1
ATOM 695 O O . SER A 1 88 ? -0.321 -5.103 3.248 1.00 93.19 88 SER A O 1
ATOM 697 N N . VAL A 1 89 ? -1.601 -4.939 1.403 1.00 94.31 89 VAL A N 1
ATOM 698 C CA . VAL A 1 89 ? -2.891 -4.919 2.098 1.00 94.31 89 VAL A CA 1
ATOM 699 C C . VAL A 1 89 ? -3.723 -6.081 1.566 1.00 94.31 89 VAL A C 1
ATOM 701 O O . VAL A 1 89 ? -4.103 -6.088 0.397 1.00 94.31 89 VAL A O 1
ATOM 704 N N . ARG A 1 90 ? -3.960 -7.094 2.403 1.00 93.38 90 ARG A N 1
ATOM 705 C CA . ARG A 1 90 ? -4.712 -8.296 2.036 1.00 93.38 90 ARG A CA 1
ATOM 706 C C . ARG A 1 90 ? -6.168 -8.159 2.450 1.00 93.38 90 ARG A C 1
ATOM 708 O O . ARG A 1 90 ? -6.460 -7.866 3.613 1.00 93.38 90 ARG A O 1
ATOM 715 N N . TYR A 1 91 ? -7.046 -8.433 1.492 1.00 94.25 91 TYR A N 1
ATOM 716 C CA . TYR A 1 91 ? -8.481 -8.546 1.696 1.00 94.25 91 TYR A CA 1
ATOM 717 C C . TYR A 1 91 ? -8.946 -9.972 1.402 1.00 94.25 91 TYR A C 1
ATOM 719 O O . TYR A 1 91 ? -8.494 -10.577 0.431 1.00 94.25 91 TYR A O 1
ATOM 727 N N . GLU A 1 92 ? -9.856 -10.486 2.222 1.00 94.25 92 GLU A N 1
ATOM 728 C CA . GLU A 1 92 ? -10.548 -11.765 2.029 1.00 94.25 92 GLU A CA 1
ATOM 729 C C . GLU A 1 92 ? -12.051 -11.495 2.131 1.00 94.25 92 GLU A C 1
ATOM 731 O O . GLU A 1 92 ? -12.490 -10.809 3.051 1.00 94.25 92 GLU A O 1
ATOM 736 N N . ASP A 1 93 ? -12.824 -11.934 1.134 1.00 94.12 93 ASP A N 1
ATOM 737 C CA . ASP A 1 93 ? -14.273 -11.689 1.037 1.00 94.12 93 ASP A CA 1
ATOM 738 C C . ASP A 1 93 ? -14.693 -10.214 1.221 1.00 94.12 93 ASP A C 1
ATOM 740 O O . ASP A 1 93 ? -15.763 -9.905 1.737 1.00 94.12 93 ASP A O 1
ATOM 744 N N . GLY A 1 94 ? -13.837 -9.280 0.789 1.00 93.69 94 GLY A N 1
ATOM 745 C CA . GLY A 1 94 ? -14.066 -7.835 0.910 1.00 93.69 94 GLY A CA 1
ATOM 746 C C . GLY A 1 94 ? -13.637 -7.221 2.247 1.00 93.69 94 GLY A C 1
ATOM 747 O O . GLY A 1 94 ? -13.660 -5.998 2.381 1.00 93.69 94 GLY A O 1
ATOM 748 N N . TYR A 1 95 ? -13.164 -8.025 3.201 1.00 91.31 95 TYR A N 1
ATOM 749 C CA . TYR A 1 95 ? -12.701 -7.572 4.512 1.00 91.31 95 TYR A CA 1
ATOM 750 C C . TYR A 1 95 ? -11.186 -7.443 4.564 1.00 91.31 95 TYR A C 1
ATOM 752 O O . TYR A 1 95 ? -10.462 -8.325 4.109 1.00 91.31 95 TYR A O 1
ATOM 760 N N . PHE A 1 96 ? -10.692 -6.351 5.147 1.00 92.56 96 PHE A N 1
ATOM 761 C CA . PHE A 1 96 ? -9.265 -6.186 5.410 1.00 92.56 96 PHE A CA 1
ATOM 762 C C . PHE A 1 96 ? -8.829 -7.149 6.517 1.00 92.56 96 PHE A C 1
ATOM 764 O O . PHE A 1 96 ? -9.323 -7.057 7.639 1.00 92.56 96 PHE A O 1
ATOM 771 N N . VAL A 1 97 ? -7.885 -8.042 6.214 1.00 91.94 97 VAL A N 1
ATOM 772 C CA . VAL A 1 97 ? -7.442 -9.087 7.155 1.00 91.94 97 VAL A CA 1
ATOM 773 C C . VAL A 1 97 ? -5.969 -8.985 7.544 1.00 91.94 97 VAL A C 1
ATOM 775 O O . VAL A 1 97 ? -5.582 -9.494 8.595 1.00 91.94 97 VAL A O 1
ATOM 778 N N . GLN A 1 98 ? -5.121 -8.348 6.727 1.00 92.25 98 GLN A N 1
ATOM 779 C CA . GLN A 1 98 ? -3.689 -8.242 7.023 1.00 92.25 98 GLN A CA 1
ATOM 780 C C . GLN A 1 98 ? -3.014 -7.084 6.287 1.00 92.25 98 GLN A C 1
ATOM 782 O O . GLN A 1 98 ? -3.076 -6.992 5.063 1.00 92.25 98 GLN A O 1
ATOM 787 N N . GLY A 1 99 ? -2.292 -6.247 7.032 1.00 93.06 99 GLY A N 1
ATOM 788 C CA . GLY A 1 99 ? -1.315 -5.303 6.494 1.00 93.06 99 GLY A CA 1
ATOM 789 C C . GLY A 1 99 ? 0.100 -5.777 6.817 1.00 93.06 99 GLY A C 1
ATOM 790 O O . GLY A 1 99 ? 0.364 -6.173 7.952 1.00 93.06 99 GLY A O 1
ATOM 791 N N . ALA A 1 100 ? 1.005 -5.741 5.844 1.00 93.75 100 ALA A N 1
ATOM 792 C CA . ALA A 1 100 ? 2.415 -6.073 6.045 1.00 93.75 100 ALA A CA 1
ATOM 793 C C . ALA A 1 100 ? 3.318 -5.077 5.313 1.00 93.75 100 ALA A C 1
ATOM 795 O O . ALA A 1 100 ? 2.924 -4.471 4.315 1.00 93.75 100 ALA A O 1
ATOM 796 N N . THR A 1 101 ? 4.530 -4.878 5.826 1.00 93.19 101 THR A N 1
ATOM 797 C CA . THR A 1 101 ? 5.548 -4.081 5.136 1.00 93.19 101 THR A CA 1
ATOM 798 C C . THR A 1 101 ? 6.127 -4.880 3.970 1.00 93.19 101 THR A C 1
ATOM 800 O O . THR A 1 101 ? 6.051 -6.107 3.943 1.00 93.19 101 THR A O 1
ATOM 803 N N . ARG A 1 102 ? 6.726 -4.192 2.992 1.00 90.00 102 ARG A N 1
ATOM 804 C CA . ARG A 1 102 ? 7.374 -4.863 1.855 1.00 90.00 102 ARG A CA 1
ATOM 805 C C . ARG A 1 102 ? 8.477 -5.832 2.280 1.00 90.00 102 ARG A C 1
ATOM 807 O O . ARG A 1 102 ? 8.617 -6.872 1.648 1.00 90.00 102 ARG A O 1
ATOM 814 N N . GLY A 1 103 ? 9.278 -5.464 3.281 1.00 90.44 103 GLY A N 1
ATOM 815 C CA . GLY A 1 103 ? 10.467 -6.226 3.662 1.00 90.44 103 GLY A CA 1
ATOM 816 C C . GLY A 1 103 ? 11.414 -6.416 2.475 1.00 90.44 103 GLY A C 1
ATOM 817 O O . GLY A 1 103 ? 11.773 -5.446 1.803 1.00 90.44 103 GLY A O 1
ATOM 818 N N . ASP A 1 104 ? 11.782 -7.665 2.193 1.00 86.62 104 ASP A N 1
ATOM 819 C CA . ASP A 1 104 ? 12.591 -8.041 1.022 1.00 86.62 104 ASP A CA 1
ATOM 820 C C . ASP A 1 104 ? 11.760 -8.269 -0.260 1.00 86.62 104 ASP A C 1
ATOM 822 O O . ASP A 1 104 ? 12.299 -8.621 -1.310 1.00 86.62 104 ASP A O 1
ATOM 826 N N . GLY A 1 105 ? 10.447 -8.035 -0.196 1.00 81.88 105 GLY A N 1
ATOM 827 C CA . GLY A 1 105 ? 9.484 -8.296 -1.262 1.00 81.88 105 GLY A CA 1
ATOM 828 C C . GLY A 1 105 ? 8.858 -9.688 -1.196 1.00 81.88 105 GLY A C 1
ATOM 829 O O . GLY A 1 105 ? 7.888 -9.933 -1.907 1.00 81.88 105 GLY A O 1
ATOM 830 N N . THR A 1 106 ? 9.352 -10.577 -0.332 1.00 81.69 106 THR A N 1
ATOM 831 C CA . THR A 1 106 ? 8.819 -11.931 -0.119 1.00 81.69 106 THR A CA 1
ATOM 832 C C . THR A 1 106 ? 8.347 -12.146 1.318 1.00 81.69 106 THR A C 1
ATOM 834 O O . THR A 1 106 ? 7.359 -12.851 1.510 1.00 81.69 106 THR A O 1
ATOM 837 N N . THR A 1 107 ? 9.011 -11.554 2.318 1.00 72.94 107 THR A N 1
ATOM 838 C CA . THR A 1 107 ? 8.716 -11.729 3.757 1.00 72.94 107 THR A CA 1
ATOM 839 C C . THR A 1 107 ? 8.753 -10.425 4.557 1.00 72.94 107 THR A C 1
ATOM 841 O O . THR A 1 107 ? 9.512 -9.510 4.162 1.00 72.94 107 THR A O 1
#

Sequence (107 aa):
DAEYDRLMQELMAIEEQYPELKTSDSPTQRIGGPPLEAFRKVTHVVPMMSLANAFDEGDLRDFDRRVRQEVGEAAYVCELKIDGLAVSVRYEDGYFVQGATRGDGTT

InterPro domains:
  IP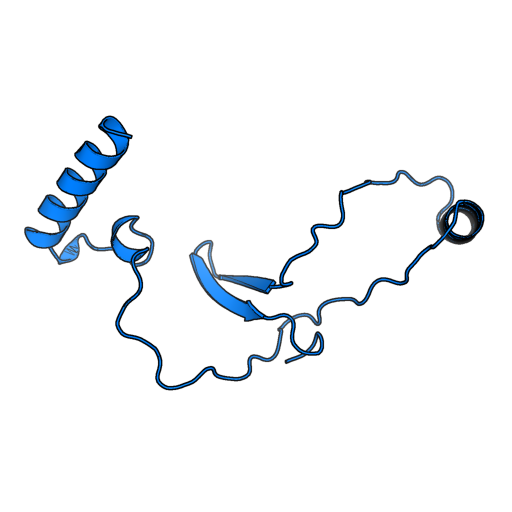R013839 NAD-dependent DNA ligase, adenylation [PF01653] (38-107)
  IPR013840 NAD-dependent DNA ligase, N-terminal [SM00532] (1-107)

Organism: Geobacillus thermodenitrificans (NCBI:txid33940)

Secondary structure (DSSP, 8-state):
-HHHHHHHHHHHHHHHH-GGG--TT-GGGGS--SPPS-PPP---SSPPPPPPP--SHHHHHHHHHHHHHHHSS---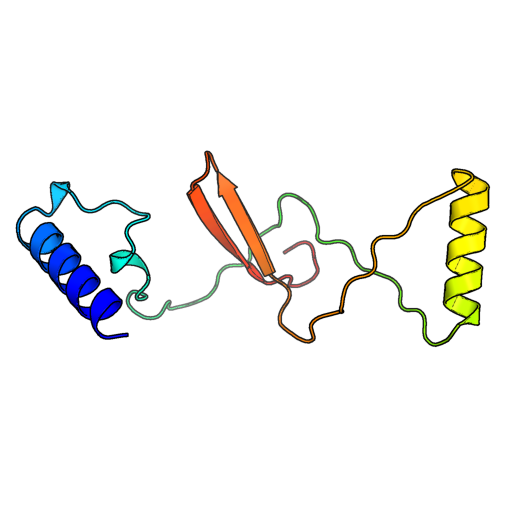-------S--EEEEEETTEEEEEEE-TTS--